Protein AF-A0A149VQK9-F1 (afdb_monomer_lite)

Radius of gyration: 12.31 Å; chains: 1; bounding box: 32×26×29 Å

Sequence (88 aa):
MIEDIKYFISQCNWTFAKTMPESPHWYIVRNKENNDDFVKFVMFIRENGQTRTWNNRKFIYLDIDNYSYWTMGNPISDTTIINKVVLS

pLDDT: mean 95.15, std 4.96, range [67.5, 98.56]

Structure (mmCIF, N/CA/C/O backbone):
data_AF-A0A149VQK9-F1
#
_entry.id   AF-A0A149VQK9-F1
#
loop_
_atom_site.group_PDB
_atom_site.id
_atom_site.type_symbol
_atom_site.label_atom_id
_atom_site.label_alt_id
_atom_site.label_comp_id
_atom_site.label_asym_id
_atom_site.label_entity_id
_atom_site.label_seq_id
_atom_site.pdbx_PDB_ins_code
_atom_site.Cartn_x
_atom_site.Cartn_y
_atom_site.Cartn_z
_atom_site.occupancy
_atom_site.B_iso_or_equiv
_atom_site.auth_seq_id
_atom_site.auth_comp_id
_atom_site.auth_asym_id
_atom_site.auth_atom_id
_atom_site.pdbx_PDB_model_num
ATOM 1 N N . MET A 1 1 ? -14.245 6.666 5.778 1.00 77.50 1 MET A N 1
ATOM 2 C CA . MET A 1 1 ? -13.615 6.689 4.433 1.00 77.50 1 MET A CA 1
ATOM 3 C C . MET A 1 1 ? -12.095 6.815 4.515 1.00 77.50 1 MET A C 1
ATOM 5 O O . MET A 1 1 ? -11.445 5.865 4.122 1.00 77.50 1 MET A O 1
ATOM 9 N N . ILE A 1 2 ? -11.512 7.896 5.062 1.00 89.38 2 ILE A N 1
ATOM 10 C CA . ILE A 1 2 ? -10.056 7.957 5.351 1.00 89.38 2 ILE A CA 1
ATOM 11 C C . ILE A 1 2 ? -9.705 7.541 6.791 1.00 89.38 2 ILE A C 1
ATOM 13 O O . ILE A 1 2 ? -8.679 6.906 7.009 1.00 89.38 2 ILE A O 1
ATOM 17 N N . GLU A 1 3 ? -10.577 7.816 7.765 1.00 93.56 3 GLU A N 1
ATOM 18 C CA . GLU A 1 3 ? -10.350 7.429 9.169 1.00 93.56 3 GLU A CA 1
ATOM 19 C C . GLU A 1 3 ? -10.295 5.908 9.365 1.00 93.56 3 GLU A C 1
ATOM 21 O O . GLU A 1 3 ? -9.411 5.414 10.055 1.00 93.56 3 GLU A O 1
ATOM 26 N N . ASP A 1 4 ? -11.156 5.146 8.681 1.00 93.69 4 ASP A N 1
ATOM 27 C CA . ASP A 1 4 ? -11.124 3.674 8.717 1.00 93.69 4 ASP A CA 1
ATOM 28 C C . ASP A 1 4 ? -9.799 3.124 8.163 1.00 93.69 4 ASP A C 1
ATOM 30 O O . ASP A 1 4 ? -9.244 2.158 8.682 1.00 93.69 4 ASP A O 1
ATOM 34 N N . ILE A 1 5 ? -9.254 3.785 7.134 1.00 96.69 5 ILE A N 1
ATOM 35 C CA . ILE A 1 5 ? -7.950 3.452 6.555 1.00 96.69 5 ILE A CA 1
ATOM 36 C C . ILE A 1 5 ? -6.833 3.759 7.552 1.00 96.69 5 ILE A C 1
ATOM 38 O O . ILE A 1 5 ? -5.965 2.917 7.773 1.00 96.69 5 ILE A O 1
ATOM 42 N N . LYS A 1 6 ? -6.862 4.930 8.199 1.00 96.62 6 LYS A N 1
ATOM 43 C CA . LYS A 1 6 ? -5.891 5.288 9.243 1.00 96.62 6 LYS A CA 1
ATOM 44 C C . LYS A 1 6 ? -5.950 4.327 10.429 1.00 96.62 6 LYS A C 1
ATOM 46 O O . LYS A 1 6 ? -4.904 3.890 10.912 1.00 96.62 6 LYS A O 1
ATOM 51 N N . TYR A 1 7 ? -7.153 3.941 10.851 1.00 96.62 7 TYR A N 1
ATOM 52 C CA . TYR A 1 7 ? -7.352 2.939 11.890 1.00 96.62 7 TYR A CA 1
ATOM 53 C C . TYR A 1 7 ? -6.735 1.599 11.480 1.00 96.62 7 TYR A C 1
ATOM 55 O O . TYR A 1 7 ? -5.876 1.093 12.201 1.00 96.62 7 TYR A O 1
ATOM 63 N N . PHE A 1 8 ? -7.051 1.082 10.290 1.00 96.88 8 PHE A N 1
ATOM 64 C CA . PHE A 1 8 ? -6.444 -0.144 9.764 1.00 96.88 8 PHE A CA 1
ATOM 65 C C . PHE A 1 8 ? -4.906 -0.079 9.726 1.00 96.88 8 PHE A C 1
ATOM 67 O O . PHE A 1 8 ? -4.232 -0.985 10.218 1.00 96.88 8 PHE A O 1
ATOM 74 N N . ILE A 1 9 ? -4.336 1.018 9.211 1.00 97.00 9 ILE A N 1
ATOM 75 C CA . ILE A 1 9 ? -2.882 1.243 9.154 1.00 97.00 9 ILE A CA 1
ATOM 76 C C . ILE A 1 9 ? -2.247 1.165 10.548 1.00 97.00 9 ILE A C 1
ATOM 78 O O . ILE A 1 9 ? -1.154 0.608 10.684 1.00 97.00 9 ILE A O 1
ATOM 82 N N . SER A 1 10 ? -2.913 1.714 11.571 1.00 96.31 10 SER A N 1
ATOM 83 C CA . SER A 1 10 ? -2.420 1.709 12.955 1.00 96.31 10 SER A CA 1
ATOM 84 C C . SER A 1 10 ? -2.392 0.316 13.590 1.00 96.31 10 SER A C 1
ATOM 86 O O . SER A 1 10 ? -1.561 0.065 14.457 1.00 96.31 10 SER A O 1
ATOM 88 N N . GLN A 1 11 ? -3.267 -0.592 13.144 1.00 96.75 11 GLN A N 1
ATOM 89 C CA . GLN A 1 11 ? -3.342 -1.971 13.643 1.00 96.75 11 GLN A CA 1
ATOM 90 C C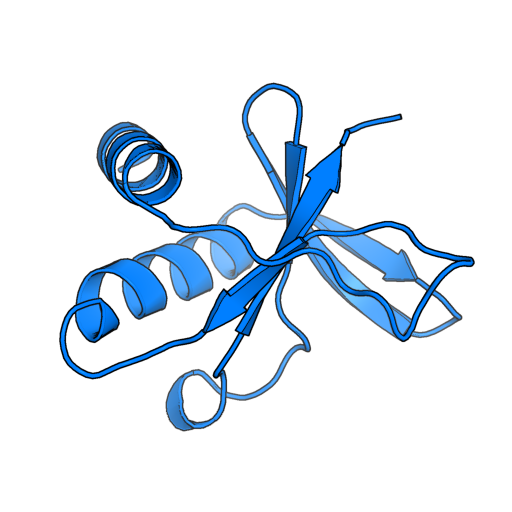 . GLN A 1 11 ? -2.387 -2.920 12.904 1.00 96.75 11 GLN A C 1
ATOM 92 O O . GLN A 1 11 ? -2.191 -4.068 13.303 1.00 96.75 11 GLN A O 1
ATOM 97 N N . CYS A 1 12 ? -1.800 -2.466 11.799 1.00 96.31 12 CYS A N 1
ATOM 98 C CA . CYS A 1 12 ? -0.969 -3.293 10.944 1.00 96.31 12 CYS A CA 1
ATOM 99 C C . CYS A 1 12 ? 0.424 -3.556 11.534 1.00 96.31 12 CYS A C 1
ATOM 101 O O . CYS A 1 12 ? 1.190 -2.633 11.816 1.00 96.31 12 CYS A O 1
ATOM 103 N N . ASN A 1 13 ? 0.811 -4.832 11.570 1.00 95.31 13 ASN A N 1
ATOM 104 C CA . ASN A 1 13 ? 2.186 -5.249 11.837 1.00 95.31 13 ASN A CA 1
ATOM 105 C C . ASN A 1 13 ? 3.028 -5.154 10.558 1.00 95.31 13 ASN A C 1
ATOM 107 O O . ASN A 1 13 ? 3.074 -6.077 9.742 1.00 95.31 13 ASN A O 1
ATOM 111 N N . TRP A 1 14 ? 3.682 -4.011 10.373 1.00 97.44 14 TRP A N 1
ATOM 112 C CA . TRP A 1 14 ? 4.537 -3.751 9.218 1.00 97.44 14 TRP A CA 1
ATOM 113 C C . TRP A 1 14 ? 5.823 -4.586 9.273 1.00 97.44 14 TRP A C 1
ATOM 115 O O . TRP A 1 14 ? 6.524 -4.602 10.282 1.00 97.44 14 TRP A O 1
ATOM 125 N N . THR A 1 15 ? 6.178 -5.223 8.158 1.00 97.62 15 THR A N 1
ATOM 126 C CA . THR A 1 15 ? 7.426 -5.982 7.993 1.00 97.62 15 THR A CA 1
ATOM 127 C C . THR A 1 15 ? 8.414 -5.209 7.128 1.00 97.62 15 THR A C 1
ATOM 129 O O . THR A 1 15 ? 8.068 -4.783 6.029 1.00 97.62 15 THR A O 1
ATOM 132 N N . PHE A 1 16 ? 9.650 -5.031 7.600 1.00 96.62 16 PHE A N 1
ATOM 133 C CA . PHE A 1 16 ? 10.703 -4.368 6.827 1.00 96.62 16 PHE A CA 1
ATOM 134 C C . PHE A 1 16 ? 11.233 -5.273 5.704 1.00 96.62 16 PHE A C 1
ATOM 136 O O . PHE A 1 16 ? 11.576 -6.438 5.938 1.00 96.62 16 PHE A O 1
ATOM 143 N N . ALA A 1 17 ? 11.341 -4.736 4.487 1.00 94.62 17 ALA A N 1
ATOM 144 C CA . ALA A 1 17 ? 11.815 -5.462 3.313 1.00 94.62 17 ALA A CA 1
ATOM 145 C C . ALA A 1 17 ? 13.352 -5.563 3.282 1.00 94.62 17 ALA A C 1
ATOM 147 O O . ALA A 1 17 ? 14.048 -4.724 2.717 1.00 94.62 17 ALA A O 1
ATOM 148 N N . LYS A 1 18 ? 13.898 -6.637 3.865 1.00 90.94 18 LYS A N 1
ATOM 149 C CA . LYS A 1 18 ? 15.357 -6.863 3.964 1.00 90.94 18 LYS A CA 1
ATOM 150 C C . LYS A 1 18 ? 16.049 -7.154 2.628 1.00 90.94 18 LYS A C 1
ATOM 152 O O . LYS A 1 18 ? 17.254 -6.969 2.514 1.00 90.94 18 LYS A O 1
ATOM 157 N N . THR A 1 19 ? 15.312 -7.642 1.635 1.00 88.69 19 THR A N 1
ATOM 158 C CA . THR A 1 19 ? 15.864 -8.091 0.346 1.00 88.69 19 THR A CA 1
ATOM 159 C C . THR A 1 19 ? 16.030 -6.964 -0.673 1.00 88.69 19 THR A C 1
ATOM 161 O O . THR A 1 19 ? 16.571 -7.204 -1.747 1.00 88.69 19 THR A O 1
ATOM 164 N N . MET A 1 20 ? 15.578 -5.744 -0.358 1.00 84.62 20 MET A N 1
ATOM 165 C CA . MET A 1 20 ? 15.675 -4.566 -1.230 1.00 84.62 20 MET A CA 1
ATOM 166 C C . MET A 1 20 ? 16.326 -3.385 -0.491 1.00 84.62 20 MET A C 1
ATOM 168 O O . MET A 1 20 ? 15.661 -2.387 -0.216 1.00 84.62 20 MET A O 1
ATOM 172 N N . PRO A 1 21 ? 17.625 -3.477 -0.150 1.00 83.44 21 PRO A N 1
ATOM 173 C CA . PRO A 1 21 ? 18.302 -2.462 0.661 1.00 83.44 21 PRO A CA 1
ATOM 174 C C . PRO A 1 21 ? 18.372 -1.083 -0.014 1.00 83.44 21 PRO A C 1
ATOM 176 O O . PRO A 1 21 ? 18.366 -0.070 0.676 1.00 83.44 21 PRO A O 1
ATOM 179 N N . GLU A 1 22 ? 18.388 -1.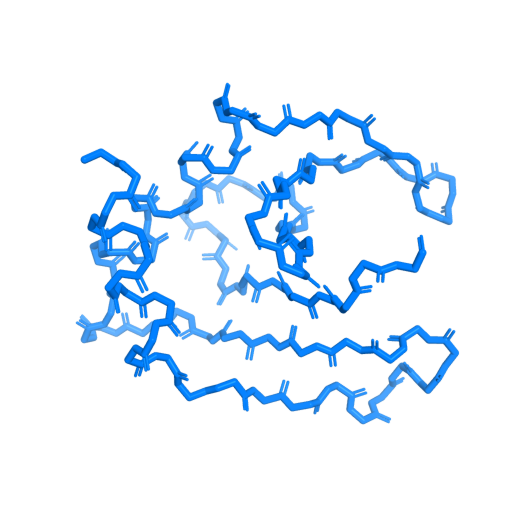032 -1.348 1.00 86.00 22 GLU A N 1
ATOM 180 C CA . GLU A 1 22 ? 18.427 0.218 -2.127 1.00 86.00 22 GLU A CA 1
ATOM 181 C C . GLU A 1 22 ? 17.099 0.989 -2.115 1.00 86.00 22 GLU A C 1
ATOM 183 O O . GLU A 1 22 ? 17.046 2.162 -2.472 1.00 86.00 22 GLU A O 1
ATOM 188 N N . SER A 1 23 ? 16.009 0.339 -1.704 1.00 85.88 23 SER A N 1
ATOM 189 C CA . SER A 1 23 ? 14.689 0.952 -1.598 1.00 85.88 23 SER A CA 1
ATOM 190 C C . SER A 1 23 ? 14.068 0.529 -0.268 1.00 85.88 23 SER A C 1
ATOM 192 O O . SER A 1 23 ? 13.233 -0.376 -0.242 1.00 85.88 23 SER A O 1
ATOM 194 N N . PRO A 1 24 ? 14.509 1.119 0.858 1.00 91.50 24 PRO A N 1
ATOM 195 C CA . PRO A 1 24 ? 14.056 0.724 2.184 1.00 91.50 24 PRO A CA 1
ATOM 196 C C . PRO A 1 24 ? 12.560 1.005 2.332 1.00 91.50 24 PRO A C 1
ATOM 198 O O . PRO A 1 24 ? 12.122 2.152 2.382 1.00 91.50 24 PRO A O 1
ATOM 201 N N . HIS A 1 25 ? 11.770 -0.059 2.413 1.00 94.94 25 HIS A N 1
ATOM 202 C CA . HIS A 1 25 ? 10.324 0.015 2.564 1.00 94.94 25 HIS A CA 1
ATOM 203 C C . HIS A 1 25 ? 9.814 -1.072 3.507 1.00 94.94 25 HIS A C 1
ATOM 205 O O . HIS A 1 25 ? 10.534 -1.986 3.919 1.00 94.94 25 HIS A O 1
ATOM 211 N N . TRP A 1 26 ? 8.544 -0.944 3.859 1.00 97.69 26 TRP A N 1
ATOM 212 C CA . TRP A 1 26 ? 7.806 -1.871 4.696 1.00 97.69 26 TRP A CA 1
ATOM 213 C C . TRP A 1 26 ? 6.627 -2.435 3.919 1.00 97.69 26 TRP A C 1
ATOM 215 O O . TRP A 1 26 ? 6.174 -1.827 2.954 1.00 97.69 26 TRP A O 1
ATOM 225 N N . TYR A 1 27 ? 6.095 -3.568 4.354 1.00 98.00 27 TYR A N 1
ATOM 226 C CA . TYR A 1 27 ? 4.887 -4.137 3.774 1.00 98.00 27 TYR A CA 1
ATOM 227 C C . TYR A 1 27 ? 4.024 -4.837 4.819 1.00 98.00 27 TYR A C 1
ATOM 229 O O . TYR A 1 27 ? 4.494 -5.210 5.895 1.00 98.00 27 TYR A O 1
ATOM 237 N N . ILE A 1 28 ? 2.758 -5.032 4.470 1.00 98.31 28 ILE A N 1
ATOM 238 C CA . ILE A 1 28 ? 1.855 -5.974 5.130 1.00 98.31 28 ILE A CA 1
ATOM 239 C C . ILE A 1 28 ? 1.443 -7.067 4.153 1.00 98.31 28 ILE A C 1
ATOM 241 O O . ILE A 1 28 ? 1.418 -6.844 2.942 1.00 98.31 28 ILE A O 1
ATOM 245 N N . VAL A 1 29 ? 1.092 -8.233 4.691 1.00 9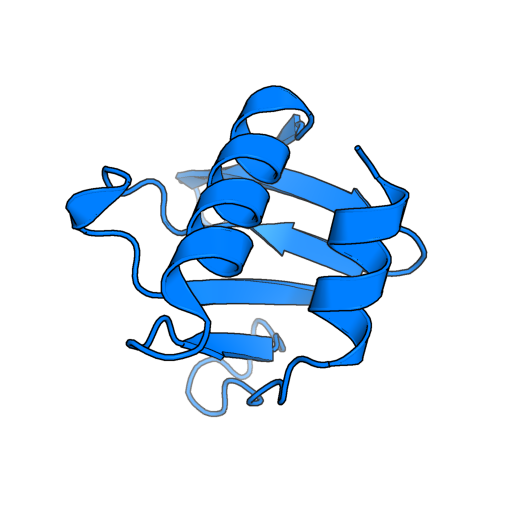8.12 29 VAL A N 1
ATOM 246 C CA . VAL A 1 29 ? 0.611 -9.379 3.917 1.00 98.12 29 VAL A CA 1
ATOM 247 C C . VAL A 1 29 ? -0.883 -9.569 4.164 1.00 98.12 29 VAL A C 1
ATOM 249 O O . VAL A 1 29 ? -1.352 -9.517 5.305 1.00 98.12 29 VAL A O 1
ATOM 252 N N . ARG A 1 30 ? -1.630 -9.801 3.087 1.00 98.00 30 ARG A N 1
ATOM 253 C CA . ARG A 1 30 ? -3.043 -10.172 3.133 1.00 98.00 30 ARG A CA 1
ATOM 254 C C . ARG A 1 30 ? -3.205 -11.551 3.762 1.00 98.00 30 ARG A C 1
ATOM 256 O O . ARG A 1 30 ? -2.534 -12.504 3.371 1.00 98.00 30 ARG A O 1
ATOM 263 N N . ASN A 1 31 ? -4.135 -11.673 4.693 1.00 96.62 31 ASN A N 1
ATOM 264 C CA . ASN A 1 31 ? -4.506 -12.932 5.320 1.00 96.62 31 ASN A CA 1
ATOM 265 C C . ASN A 1 31 ? -6.026 -12.981 5.544 1.00 96.62 31 ASN A C 1
ATOM 267 O O . ASN A 1 31 ? -6.755 -12.080 5.136 1.00 96.62 31 ASN A O 1
ATOM 271 N N . LYS A 1 32 ? -6.519 -14.064 6.154 1.00 96.31 32 LYS A N 1
ATOM 272 C CA . LYS A 1 32 ? -7.959 -14.254 6.385 1.00 96.31 32 LYS A CA 1
ATOM 273 C C . LYS A 1 32 ? -8.548 -13.239 7.367 1.00 96.31 32 LYS A C 1
ATOM 275 O O . LYS A 1 32 ? -9.707 -12.882 7.222 1.00 96.31 32 LYS A O 1
ATOM 280 N N . GLU A 1 33 ? -7.764 -12.792 8.342 1.00 95.81 33 GLU A N 1
ATOM 281 C CA . GLU A 1 33 ? -8.213 -11.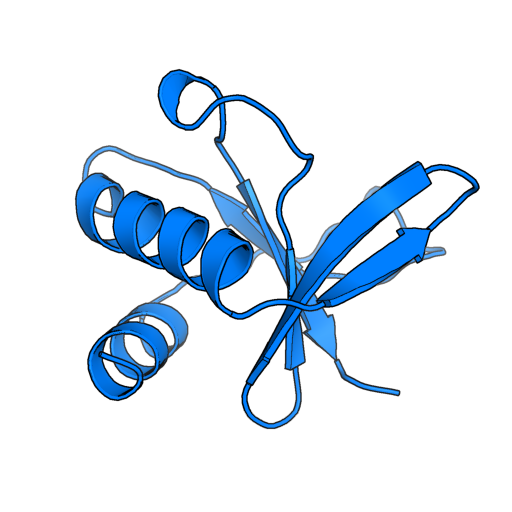910 9.425 1.00 95.81 33 GLU A CA 1
ATOM 282 C C . GLU A 1 33 ? -8.317 -10.455 8.963 1.00 95.81 33 GLU A C 1
ATOM 284 O O . GLU A 1 33 ? -9.238 -9.751 9.355 1.00 95.81 33 GLU A O 1
ATOM 289 N N . ASN A 1 34 ? -7.402 -10.012 8.095 1.00 96.44 34 ASN A N 1
ATOM 290 C CA . ASN A 1 34 ? -7.362 -8.638 7.595 1.00 96.44 34 ASN A CA 1
ATOM 291 C C . ASN A 1 34 ? -7.967 -8.459 6.196 1.00 96.44 34 ASN A C 1
ATOM 293 O O . ASN A 1 34 ? -7.895 -7.359 5.653 1.00 96.44 34 ASN A O 1
ATOM 297 N N . ASN A 1 35 ? -8.524 -9.518 5.597 1.00 97.25 35 ASN A N 1
ATOM 298 C CA . ASN A 1 35 ? -8.884 -9.562 4.178 1.00 97.25 35 ASN A CA 1
ATOM 299 C C . ASN A 1 35 ? -9.717 -8.359 3.722 1.00 97.25 35 ASN A C 1
ATOM 301 O O . ASN A 1 35 ? -9.399 -7.736 2.710 1.00 97.25 35 ASN A O 1
ATOM 305 N N . ASP A 1 36 ? -10.782 -8.053 4.456 1.00 97.12 36 ASP A N 1
ATOM 306 C CA . ASP A 1 36 ? -11.766 -7.069 4.016 1.00 97.12 36 ASP A CA 1
ATOM 307 C C . ASP A 1 36 ? -11.200 -5.651 4.096 1.00 97.12 36 ASP A C 1
ATOM 309 O O . ASP A 1 36 ? -11.310 -4.887 3.137 1.00 97.12 36 ASP A O 1
ATOM 313 N N . ASP A 1 37 ? -10.519 -5.312 5.190 1.00 97.62 37 ASP A N 1
ATOM 314 C CA . ASP A 1 37 ? -9.893 -3.997 5.351 1.00 97.62 37 ASP A CA 1
ATOM 315 C C . ASP A 1 37 ? -8.663 -3.832 4.456 1.00 97.62 37 ASP A C 1
ATOM 317 O O . ASP A 1 37 ? -8.440 -2.756 3.899 1.00 97.62 37 ASP A O 1
ATOM 321 N N . PHE A 1 38 ? -7.929 -4.918 4.202 1.00 98.25 38 PHE A N 1
ATOM 322 C CA . PHE A 1 38 ? -6.868 -4.947 3.203 1.00 98.25 38 PHE A CA 1
ATOM 323 C C . PHE A 1 38 ? -7.423 -4.617 1.813 1.00 98.25 38 PHE A C 1
ATOM 325 O O . PHE A 1 38 ? -6.892 -3.738 1.137 1.00 98.25 38 PHE A O 1
ATOM 332 N N . VAL A 1 39 ? -8.504 -5.277 1.379 1.00 98.19 39 VAL A N 1
ATOM 333 C C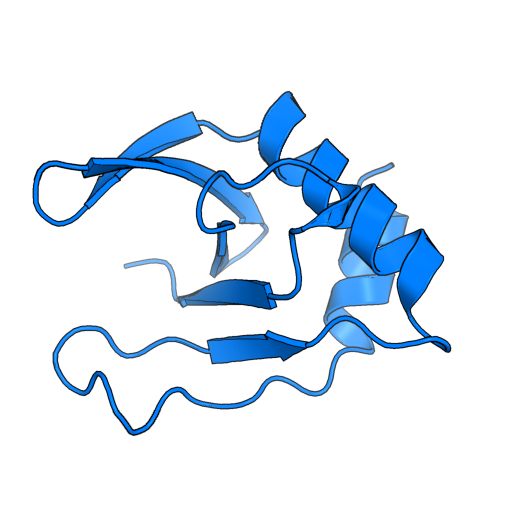A . VAL A 1 39 ? -9.125 -5.020 0.067 1.00 98.19 39 VAL A CA 1
ATOM 334 C C . VAL A 1 39 ? -9.645 -3.587 -0.024 1.00 98.19 39 VAL A C 1
ATOM 336 O O . VAL A 1 39 ? -9.367 -2.916 -1.021 1.00 98.19 39 VAL A O 1
ATOM 339 N N . LYS A 1 40 ? -10.320 -3.085 1.019 1.00 97.88 40 LYS A N 1
ATOM 340 C CA . LYS A 1 40 ? -10.747 -1.678 1.086 1.00 97.88 40 LYS A CA 1
ATOM 341 C C . LYS A 1 40 ? -9.560 -0.733 0.928 1.00 97.88 40 LYS A C 1
ATOM 343 O O . LYS A 1 40 ? -9.651 0.225 0.165 1.00 97.88 40 LYS A O 1
ATOM 348 N N . PHE A 1 41 ? -8.432 -1.014 1.582 1.00 98.31 41 PHE A N 1
ATOM 349 C CA . PHE A 1 41 ? -7.250 -0.167 1.461 1.00 98.31 41 PHE A CA 1
ATOM 350 C C . PHE A 1 41 ? -6.618 -0.232 0.065 1.00 98.31 41 PHE A C 1
ATOM 352 O O . PHE A 1 41 ? -6.267 0.807 -0.491 1.00 98.31 41 PHE A O 1
ATOM 359 N N . VAL A 1 42 ? -6.544 -1.415 -0.559 1.00 98.44 42 VAL A N 1
ATOM 360 C CA . VAL A 1 42 ? -6.092 -1.551 -1.957 1.00 98.44 42 VAL A CA 1
ATOM 361 C C . VAL A 1 42 ? -6.951 -0.709 -2.901 1.00 98.44 42 VAL A C 1
ATOM 363 O O . VAL A 1 42 ? -6.405 -0.015 -3.759 1.00 98.44 42 VAL A O 1
ATOM 366 N N . MET A 1 43 ? -8.278 -0.766 -2.761 1.00 98.19 43 MET A N 1
ATOM 367 C CA . MET A 1 43 ? -9.196 0.036 -3.575 1.00 98.19 43 MET A CA 1
ATOM 368 C C . MET A 1 43 ? -8.990 1.529 -3.326 1.00 98.19 43 MET A C 1
ATOM 370 O O . MET A 1 43 ? -8.796 2.283 -4.276 1.00 98.19 43 MET A O 1
ATOM 374 N N . PHE A 1 44 ? -8.898 1.931 -2.058 1.00 98.19 44 PHE A N 1
ATOM 375 C CA . PHE A 1 44 ? -8.680 3.322 -1.678 1.00 98.19 44 PHE A CA 1
ATOM 376 C C . PHE A 1 44 ? -7.381 3.894 -2.270 1.00 98.19 44 PHE A C 1
ATOM 378 O O . PHE A 1 44 ? -7.393 5.008 -2.795 1.00 98.19 44 PHE A O 1
ATOM 385 N N . ILE A 1 45 ? -6.286 3.117 -2.272 1.00 98.31 45 ILE A N 1
ATOM 386 C CA . ILE A 1 45 ? -5.023 3.487 -2.936 1.00 98.31 45 ILE A CA 1
ATOM 387 C C . ILE A 1 45 ? -5.239 3.727 -4.433 1.00 98.31 45 ILE A C 1
ATOM 389 O O . ILE A 1 45 ? -4.745 4.715 -4.966 1.00 98.31 45 ILE A O 1
ATOM 393 N N . ARG A 1 46 ? -5.960 2.837 -5.124 1.00 97.69 46 ARG A N 1
ATOM 394 C CA . ARG A 1 46 ? -6.169 2.932 -6.580 1.00 97.69 46 ARG A CA 1
ATOM 395 C C . ARG A 1 46 ? -7.056 4.104 -6.977 1.00 97.69 46 ARG A C 1
ATOM 397 O O . ARG A 1 46 ? -6.820 4.698 -8.021 1.00 97.69 46 ARG A O 1
ATOM 404 N N . GLU A 1 47 ? -8.057 4.407 -6.163 1.00 97.62 47 GLU A N 1
ATOM 405 C CA . GLU A 1 47 ? -9.038 5.462 -6.426 1.00 97.62 47 GLU A CA 1
ATOM 406 C C . GLU A 1 47 ? -8.503 6.861 -6.101 1.00 97.62 47 GLU A C 1
ATOM 408 O O . GLU A 1 47 ? -8.833 7.816 -6.798 1.00 97.62 47 GLU A O 1
ATOM 413 N N . ASN A 1 48 ? -7.670 6.987 -5.061 1.00 97.88 48 ASN A N 1
ATOM 414 C CA . ASN A 1 48 ? -7.249 8.289 -4.524 1.00 97.88 48 ASN A CA 1
ATOM 415 C C . ASN A 1 48 ? -5.756 8.581 -4.725 1.00 97.88 48 ASN A C 1
ATOM 417 O O . ASN A 1 48 ? -5.292 9.687 -4.447 1.00 97.88 48 ASN A O 1
ATOM 421 N N . GLY A 1 49 ? -4.983 7.590 -5.167 1.00 97.69 49 GLY A N 1
ATOM 422 C CA . GLY A 1 49 ? -3.554 7.735 -5.388 1.00 97.69 49 GLY A CA 1
ATOM 423 C C . GLY A 1 49 ? -3.202 8.426 -6.704 1.00 97.69 49 GLY A C 1
ATOM 424 O O . GLY A 1 49 ? -4.018 8.617 -7.602 1.00 97.69 49 GLY A O 1
ATOM 425 N N . GLN A 1 50 ? -1.926 8.771 -6.827 1.00 97.88 50 GLN A N 1
ATOM 426 C CA . GLN A 1 50 ? -1.325 9.378 -8.007 1.00 97.88 50 GLN A CA 1
ATOM 427 C C . GLN A 1 50 ? -0.379 8.387 -8.682 1.00 97.88 50 GLN A C 1
ATOM 429 O O . GLN A 1 50 ? 0.337 7.630 -8.023 1.00 97.88 50 GLN A O 1
ATOM 434 N N . THR A 1 51 ? -0.344 8.400 -10.014 1.00 97.88 51 THR A N 1
ATOM 435 C CA . THR A 1 51 ? 0.604 7.565 -10.762 1.00 97.88 51 THR A CA 1
ATOM 436 C C . THR A 1 51 ? 2.023 8.105 -10.594 1.00 97.88 51 THR A C 1
ATOM 438 O O . THR A 1 51 ? 2.281 9.267 -10.898 1.00 97.88 51 THR A O 1
ATOM 441 N N . ARG A 1 52 ? 2.962 7.254 -10.168 1.00 95.00 52 ARG A N 1
ATOM 442 C CA . ARG A 1 52 ? 4.400 7.561 -10.101 1.00 95.00 52 ARG A CA 1
ATOM 443 C C . ARG A 1 52 ? 5.210 6.498 -10.824 1.00 95.00 52 ARG A C 1
ATOM 445 O O . ARG A 1 52 ? 4.799 5.339 -10.903 1.00 95.00 52 ARG A O 1
ATOM 452 N N . THR A 1 53 ? 6.371 6.896 -11.333 1.00 93.81 53 THR A N 1
ATOM 453 C CA . THR A 1 53 ? 7.318 5.983 -11.978 1.00 93.81 53 THR A CA 1
ATOM 454 C C . THR A 1 53 ? 8.366 5.527 -10.970 1.00 93.81 53 THR A C 1
ATOM 456 O O . THR A 1 53 ? 9.059 6.352 -10.385 1.00 93.81 53 THR A O 1
ATOM 459 N N . TRP A 1 54 ? 8.521 4.216 -10.809 1.00 87.88 54 TRP A N 1
ATOM 460 C CA . TRP A 1 54 ? 9.604 3.586 -10.061 1.00 87.88 54 TRP A CA 1
ATOM 461 C C . TRP A 1 54 ? 10.269 2.525 -10.939 1.00 87.88 54 TRP A C 1
ATOM 463 O O . TRP A 1 54 ? 9.594 1.637 -11.460 1.00 87.88 54 TRP A O 1
ATOM 473 N N . ASN A 1 55 ? 11.585 2.639 -11.138 1.00 87.06 55 ASN A N 1
ATOM 474 C CA . ASN A 1 55 ? 12.378 1.751 -11.997 1.00 87.06 55 ASN A CA 1
ATOM 475 C C . ASN A 1 55 ? 11.726 1.484 -13.376 1.00 87.06 55 ASN A C 1
ATOM 477 O O . ASN A 1 55 ? 11.464 0.342 -13.756 1.00 87.06 55 ASN A O 1
ATOM 481 N N . ASN A 1 56 ? 11.383 2.561 -14.095 1.00 91.31 56 ASN A N 1
ATOM 482 C CA . ASN A 1 56 ? 10.695 2.542 -15.397 1.00 91.31 56 ASN A CA 1
ATOM 483 C C . ASN A 1 56 ? 9.301 1.880 -15.415 1.00 91.31 56 ASN A C 1
ATOM 485 O O . ASN A 1 56 ? 8.736 1.659 -16.485 1.00 91.31 56 ASN A O 1
ATOM 489 N N . ARG A 1 57 ? 8.710 1.592 -14.251 1.00 92.25 57 ARG A N 1
ATOM 490 C CA . ARG A 1 57 ? 7.350 1.054 -14.112 1.00 92.25 57 ARG A CA 1
ATOM 491 C C . ARG A 1 57 ? 6.445 2.069 -13.435 1.00 92.25 57 ARG A C 1
ATOM 493 O O . ARG A 1 57 ? 6.885 2.800 -12.557 1.00 92.25 57 ARG A O 1
ATOM 500 N N . LYS A 1 58 ? 5.176 2.113 -13.836 1.00 95.94 58 LYS A N 1
ATOM 501 C CA . LYS A 1 58 ? 4.174 3.002 -13.240 1.00 95.94 58 LYS A CA 1
ATOM 502 C C . LYS A 1 58 ? 3.379 2.257 -12.174 1.00 95.94 58 LYS A C 1
ATOM 504 O O . LYS A 1 58 ? 2.839 1.192 -12.457 1.00 95.94 58 LYS A O 1
ATOM 509 N N . PHE A 1 59 ? 3.271 2.844 -10.989 1.00 97.19 59 PHE A N 1
ATOM 510 C CA . PHE A 1 59 ? 2.396 2.370 -9.917 1.00 97.19 59 PHE A CA 1
ATOM 511 C C . PHE A 1 59 ? 1.556 3.522 -9.377 1.00 97.19 59 PHE A C 1
ATOM 513 O O . PHE A 1 59 ? 1.903 4.690 -9.551 1.00 97.19 59 PHE A O 1
ATOM 520 N N . ILE A 1 60 ? 0.452 3.185 -8.716 1.00 98.31 60 ILE A N 1
ATOM 521 C CA . ILE A 1 60 ? -0.394 4.157 -8.028 1.00 98.31 60 ILE A CA 1
ATOM 522 C C . ILE A 1 60 ? 0.074 4.245 -6.576 1.00 98.31 60 ILE A C 1
ATOM 524 O O . ILE A 1 60 ? 0.096 3.232 -5.873 1.00 98.31 60 ILE A O 1
ATOM 528 N N . TYR A 1 61 ? 0.448 5.451 -6.155 1.00 98.00 61 TYR A N 1
ATOM 529 C CA . TYR A 1 61 ? 0.877 5.765 -4.798 1.00 98.00 61 TYR A CA 1
ATOM 530 C C . TYR A 1 61 ? -0.141 6.669 -4.125 1.00 98.00 61 TYR A C 1
ATOM 532 O O . TYR A 1 61 ? -0.537 7.686 -4.688 1.00 98.00 61 TYR A O 1
ATOM 540 N N . LEU A 1 62 ? -0.513 6.326 -2.903 1.00 97.88 62 LEU A N 1
ATOM 541 C CA . LEU A 1 62 ? -1.335 7.165 -2.046 1.00 97.88 62 LEU A CA 1
ATOM 542 C C . LEU A 1 62 ? -0.481 7.703 -0.902 1.00 97.88 62 LEU A C 1
ATOM 544 O O . LEU A 1 62 ? 0.147 6.913 -0.201 1.00 97.88 62 LEU A O 1
ATOM 548 N N . ASP A 1 63 ? -0.495 9.015 -0.692 1.00 97.62 63 ASP A N 1
ATOM 549 C CA . ASP A 1 63 ? 0.167 9.638 0.452 1.00 97.62 63 ASP A CA 1
ATOM 550 C C . ASP A 1 63 ? -0.837 9.838 1.587 1.00 97.62 63 ASP A C 1
ATOM 552 O O . ASP A 1 63 ? -1.909 10.411 1.388 1.00 97.62 63 ASP A O 1
ATOM 556 N N . ILE A 1 64 ? -0.487 9.358 2.780 1.00 96.81 64 ILE A N 1
ATOM 557 C CA . ILE A 1 64 ? -1.228 9.617 4.016 1.00 96.81 64 ILE A CA 1
ATOM 558 C C . ILE A 1 64 ? -0.212 9.963 5.100 1.00 96.81 64 ILE A C 1
ATOM 560 O O . ILE A 1 64 ? 0.664 9.156 5.428 1.00 96.81 64 ILE A O 1
ATOM 564 N N . ASP A 1 65 ? -0.374 11.147 5.685 1.00 94.38 65 ASP A N 1
ATOM 565 C CA . ASP A 1 65 ? 0.526 11.707 6.691 1.00 94.38 65 ASP A CA 1
ATOM 566 C C . ASP A 1 65 ? 1.987 11.690 6.190 1.00 94.38 65 ASP A C 1
ATOM 568 O O . ASP A 1 65 ? 2.278 12.290 5.161 1.00 94.38 65 ASP A O 1
ATOM 572 N N . ASN A 1 66 ? 2.899 10.992 6.874 1.00 95.50 66 ASN A N 1
ATOM 573 C CA . ASN A 1 66 ? 4.331 10.944 6.532 1.00 95.50 66 ASN A CA 1
ATOM 574 C C . ASN A 1 66 ? 4.728 9.736 5.662 1.00 95.50 66 ASN A C 1
ATOM 576 O O . ASN A 1 66 ? 5.909 9.386 5.597 1.00 95.50 66 ASN A O 1
ATOM 580 N N . TYR A 1 67 ? 3.766 9.049 5.040 1.00 97.56 67 TYR A N 1
ATOM 581 C CA . TYR A 1 67 ? 4.024 7.802 4.321 1.00 97.56 67 TYR A CA 1
ATOM 582 C C . TYR A 1 67 ? 3.336 7.745 2.958 1.00 97.56 67 TYR A C 1
ATOM 584 O O . TYR A 1 67 ? 2.199 8.192 2.808 1.00 97.56 67 TYR A O 1
ATOM 592 N N . SER A 1 68 ? 3.991 7.087 2.000 1.00 97.69 68 SER A N 1
ATOM 593 C CA . SER A 1 68 ? 3.373 6.659 0.742 1.00 97.69 68 SER A CA 1
ATOM 594 C C . SER A 1 68 ? 3.091 5.163 0.749 1.00 97.69 68 SER A C 1
ATOM 596 O O . SER A 1 68 ? 3.938 4.370 1.164 1.00 97.69 68 SER A O 1
ATOM 598 N N . TYR A 1 69 ? 1.938 4.780 0.207 1.00 98.19 69 TYR A N 1
ATOM 599 C CA . TYR A 1 69 ? 1.447 3.407 0.133 1.00 98.19 69 TYR A CA 1
ATOM 600 C C . TYR A 1 69 ? 1.203 2.994 -1.316 1.00 98.19 69 TYR A C 1
ATOM 602 O O . TYR A 1 69 ? 0.681 3.786 -2.100 1.00 98.19 69 TYR A O 1
ATOM 610 N N . TRP A 1 70 ? 1.548 1.758 -1.681 1.00 98.12 70 TRP A N 1
ATOM 611 C CA . TRP A 1 70 ? 1.306 1.243 -3.035 1.00 98.12 70 TRP A CA 1
ATOM 612 C C . TRP A 1 70 ? 1.128 -0.276 -3.071 1.00 98.12 70 TRP A C 1
ATOM 614 O O . TRP A 1 70 ? 1.459 -0.996 -2.129 1.00 98.12 70 TRP A O 1
ATOM 624 N N . THR A 1 71 ? 0.633 -0.772 -4.206 1.00 98.12 71 THR A N 1
ATOM 625 C CA . THR A 1 71 ? 0.588 -2.204 -4.545 1.00 98.12 71 THR A CA 1
ATOM 626 C C . THR A 1 71 ? 1.318 -2.448 -5.863 1.00 98.12 71 THR A C 1
ATOM 628 O O . THR A 1 71 ? 1.600 -1.509 -6.606 1.00 98.12 71 THR A O 1
ATOM 631 N N . MET A 1 72 ? 1.596 -3.711 -6.191 1.00 96.06 72 MET A N 1
ATOM 632 C CA . MET A 1 72 ? 2.327 -4.079 -7.414 1.00 96.06 72 MET A CA 1
ATOM 633 C C . MET A 1 72 ? 1.475 -4.063 -8.698 1.00 96.06 72 MET A C 1
ATOM 635 O O . MET A 1 72 ? 1.963 -4.462 -9.750 1.00 96.06 72 MET A O 1
ATOM 639 N N . GLY A 1 73 ? 0.219 -3.605 -8.636 1.00 94.25 73 GLY A N 1
ATOM 640 C CA . GLY A 1 73 ? -0.652 -3.454 -9.812 1.00 94.25 73 GLY A CA 1
ATOM 641 C C . GLY A 1 73 ? -1.429 -4.708 -10.236 1.00 94.25 73 GLY A C 1
ATOM 642 O O . GLY A 1 73 ? -2.145 -4.660 -11.232 1.00 94.25 73 GLY A O 1
ATOM 643 N N . ASN A 1 74 ? -1.337 -5.807 -9.483 1.00 96.94 74 ASN A N 1
ATOM 644 C CA . ASN A 1 74 ? -2.101 -7.033 -9.746 1.00 96.94 74 ASN A CA 1
ATOM 645 C C . ASN A 1 74 ? -3.625 -6.809 -9.630 1.00 96.94 74 ASN A C 1
ATOM 647 O O . ASN A 1 74 ? -4.061 -5.883 -8.940 1.00 96.94 74 ASN A O 1
ATOM 651 N N . PRO A 1 75 ? -4.477 -7.672 -10.213 1.00 97.50 75 PRO A N 1
ATOM 652 C CA . PRO A 1 75 ? -5.901 -7.717 -9.874 1.00 97.50 75 PRO A CA 1
ATOM 653 C C . PRO A 1 75 ? -6.138 -7.826 -8.356 1.00 97.50 75 PRO A C 1
ATOM 655 O O . PRO A 1 75 ? -5.269 -8.284 -7.612 1.00 97.50 75 PRO A O 1
ATOM 658 N N . ILE A 1 76 ? -7.310 -7.398 -7.865 1.00 97.12 76 ILE A N 1
ATOM 659 C CA . ILE A 1 76 ? -7.619 -7.425 -6.417 1.00 97.12 76 ILE A CA 1
ATOM 660 C C . ILE A 1 76 ? -7.522 -8.853 -5.854 1.00 97.12 76 ILE A C 1
ATOM 662 O O . ILE A 1 76 ? -7.028 -9.036 -4.743 1.00 97.12 76 ILE A O 1
ATOM 666 N N . SER A 1 77 ? -7.943 -9.865 -6.619 1.00 96.31 77 SER A N 1
ATOM 667 C CA . SER A 1 77 ? -7.841 -11.282 -6.233 1.00 96.31 77 SER A CA 1
ATOM 668 C C . SER A 1 77 ? -6.402 -11.723 -5.955 1.00 96.31 77 SER A C 1
ATOM 670 O O . SER A 1 77 ? -6.175 -12.500 -5.034 1.00 96.31 77 SER A O 1
ATOM 672 N N . ASP A 1 78 ? -5.442 -11.159 -6.689 1.00 97.81 78 ASP A N 1
ATOM 673 C CA . ASP A 1 78 ? -4.043 -11.602 -6.712 1.00 97.81 78 ASP A CA 1
ATOM 674 C C . ASP A 1 78 ? -3.119 -10.622 -5.968 1.00 97.81 78 ASP A C 1
ATOM 676 O O . ASP A 1 78 ? -1.896 -10.780 -5.925 1.00 97.81 78 ASP A O 1
ATOM 680 N N . THR A 1 79 ? -3.691 -9.560 -5.394 1.00 98.25 79 THR A N 1
ATOM 681 C CA . THR A 1 79 ? -2.954 -8.600 -4.575 1.00 98.25 79 THR A CA 1
ATOM 682 C C . THR A 1 79 ? -2.813 -9.158 -3.163 1.00 98.25 79 THR A C 1
ATOM 684 O O . THR A 1 79 ? -3.799 -9.318 -2.441 1.00 98.25 79 THR A O 1
ATOM 687 N N . THR A 1 80 ? -1.570 -9.439 -2.775 1.00 98.00 80 THR A N 1
ATOM 688 C CA . THR A 1 80 ? -1.221 -10.060 -1.488 1.00 98.00 80 THR A CA 1
ATOM 689 C C . THR A 1 80 ? -0.407 -9.155 -0.571 1.00 98.00 80 THR A C 1
ATOM 691 O O . THR A 1 80 ? -0.300 -9.456 0.614 1.00 98.00 80 THR A O 1
ATOM 694 N N . ILE A 1 81 ? 0.138 -8.048 -1.087 1.00 98.00 81 ILE A N 1
ATOM 695 C CA . ILE A 1 81 ?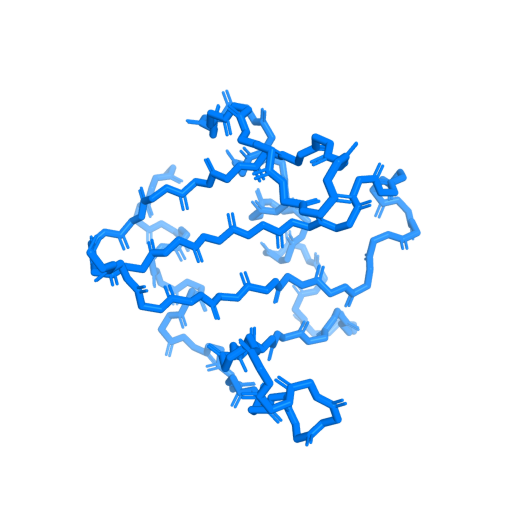 0.932 -7.091 -0.311 1.00 98.00 81 ILE A CA 1
ATOM 696 C C . ILE A 1 81 ? 0.492 -5.645 -0.551 1.00 98.00 81 ILE A C 1
ATOM 698 O O . ILE A 1 81 ? 0.122 -5.273 -1.668 1.00 98.00 81 ILE A O 1
ATOM 702 N N . ILE A 1 82 ? 0.582 -4.836 0.503 1.00 98.56 82 ILE A N 1
ATOM 703 C CA . ILE A 1 82 ? 0.584 -3.370 0.434 1.00 98.56 82 ILE A CA 1
ATOM 704 C C . ILE A 1 82 ? 1.921 -2.913 0.997 1.00 98.56 82 ILE A C 1
ATOM 706 O O . ILE A 1 82 ? 2.294 -3.302 2.104 1.00 98.56 82 ILE A O 1
ATOM 710 N N . ASN A 1 83 ? 2.630 -2.097 0.230 1.00 97.94 83 ASN A N 1
ATOM 711 C CA . ASN A 1 83 ? 3.910 -1.526 0.611 1.00 97.94 83 ASN A CA 1
ATOM 712 C C . ASN A 1 83 ? 3.723 -0.134 1.226 1.00 97.94 83 ASN A C 1
ATOM 714 O O . ASN A 1 83 ? 2.740 0.547 0.934 1.00 97.94 83 ASN A O 1
ATOM 718 N N . LYS A 1 84 ? 4.691 0.289 2.042 1.00 97.12 84 LYS A N 1
ATOM 719 C CA . LYS A 1 84 ? 4.774 1.598 2.692 1.00 97.12 84 LYS A CA 1
ATOM 720 C C . LYS A 1 84 ? 6.215 2.103 2.717 1.00 97.12 84 LYS A C 1
ATOM 722 O O . LYS A 1 84 ? 7.120 1.364 3.099 1.00 97.12 84 LYS A O 1
ATOM 727 N N . VAL A 1 85 ? 6.424 3.376 2.400 1.00 95.94 85 VAL A N 1
ATOM 728 C CA . VAL A 1 85 ? 7.716 4.069 2.533 1.00 95.94 85 VAL A CA 1
ATOM 729 C C . VAL A 1 85 ? 7.515 5.422 3.207 1.00 95.94 85 VAL A C 1
ATOM 731 O O . VAL A 1 85 ? 6.429 5.991 3.122 1.00 95.94 85 VAL A O 1
ATOM 734 N N . VAL A 1 86 ? 8.535 5.911 3.913 1.00 94.69 86 VAL A N 1
ATOM 735 C CA . VAL A 1 86 ? 8.542 7.275 4.464 1.00 94.69 86 VAL A CA 1
ATOM 736 C C . VAL A 1 86 ? 8.595 8.266 3.300 1.00 94.69 86 VAL A C 1
ATOM 738 O O . VAL A 1 86 ? 9.363 8.059 2.362 1.00 94.69 86 VAL A O 1
ATOM 741 N N . LEU A 1 87 ? 7.777 9.317 3.353 1.00 87.62 87 LEU A N 1
ATOM 742 C CA . LEU A 1 87 ? 7.855 10.426 2.404 1.00 87.62 87 LEU A CA 1
ATOM 743 C C . LEU A 1 87 ? 9.185 11.169 2.584 1.00 87.62 87 LEU A C 1
ATOM 745 O O . LEU A 1 87 ? 9.513 11.585 3.695 1.00 87.62 87 LEU A O 1
ATOM 749 N N . SER A 1 88 ? 9.942 11.302 1.494 1.00 67.50 88 SER A N 1
ATOM 750 C CA . SER A 1 88 ? 11.193 12.068 1.407 1.00 67.50 88 SER A CA 1
ATOM 751 C C . SER A 1 88 ? 10.966 13.447 0.815 1.00 67.50 88 SER A C 1
ATOM 753 O O . SER A 1 88 ? 10.249 13.489 -0.213 1.00 67.50 88 SER A O 1
#

Foldseek 3Di:
DVVLLVVLVVPFDWAWDPPCPVATKTKGFDDPVCPPVVLVNQVVQVVAFDWDDDPNDTWTWDDDDQKIKTFPPDPSVPTTMIMIDGHD

Secondary structure (DSSP, 8-state):
--HHHHHHHHH---EE-TT-TTS--EEEE--TTTHHHHHHHHHHHHHH-EEEEETTEEEEEEEETTEEEE--S--GGG--EEEEEE--